Protein AF-A0A816CXW1-F1 (afdb_monomer)

Foldseek 3Di:
DDPPDDDPPDDDPDPCSPVVVVVVCVVVVHDDDDDPVNVVVSVVVVVVVVCVVCVLVCVVVPDVDNDDDDDDDPDPPPPPPDPDPVQLVVLVVVLVVLVVLLVDDDDPPPDSPSNVVSVVCNVVSVVSNVD

pLDDT: mean 76.38, std 14.74, range [33.47, 94.62]

Solvent-accessible surface area (backbone atoms only — not comparable to full-atom values): 8543 Å² total; per-residue (Å²): 136,84,77,78,74,85,63,83,85,76,83,64,91,53,100,53,41,66,63,50,48,54,52,50,23,62,76,67,75,45,90,80,86,80,52,74,63,56,56,51,51,52,52,52,53,54,47,53,50,50,48,64,78,40,44,80,82,52,31,71,82,79,37,92,67,83,71,78,84,83,79,82,81,83,72,75,75,90,61,78,83,55,102,54,67,48,66,52,52,50,49,54,52,49,49,57,56,51,58,54,46,56,76,56,75,84,64,96,65,91,71,67,69,60,35,64,53,44,69,65,48,52,64,57,52,52,55,66,67,74,109

InterPro domains:
  IPR025533 Protein of unknown function DUF4419 [PF14388] (16-76)
  IPR025533 Protein of unknown function DUF4419 [PTHR31252] (13-82)

Sequence (131 aa):
MYTVTNGPCTRLNSTNAVLKAFLLAYNNHQDLVLSPDDMWFIVCLQYAKYVNDHAEQLRSLFVEHSEGKKVLCVMEPAFLSDENDCTLDDWKQLRIKTGKLKTYCIGDNGKDDFGAYIDGILPIFDQFIET

Radius of gyration: 30.8 Å; Cα contacts (8 Å, |Δi|>4): 43; chains: 1; bounding box: 64×54×72 Å

Secondary structure (DSSP, 8-state):
-------------STTHHHHHHHHHHHTT------HHHHHHHHHHHHHHHHHHTTTTSHHHH-S--SS---------S-SSSSS-HHHHHHHHHHHHHHHHTT---SSS---HHHHHHHHHHHHHHHHHH-

Organism: NCBI:txid392033

Mean predicted aligned error: 17.31 Å

Structure (mmCIF, N/CA/C/O backbone):
data_AF-A0A816CXW1-F1
#
_entry.id   AF-A0A816CXW1-F1
#
loop_
_atom_site.group_PDB
_atom_site.id
_atom_site.type_symbol
_atom_site.label_atom_id
_atom_site.label_alt_id
_atom_site.label_comp_id
_atom_site.label_asym_id
_atom_site.label_entity_id
_atom_site.label_seq_id
_atom_site.pdbx_PDB_ins_code
_atom_site.Cartn_x
_atom_site.Cartn_y
_atom_site.Cartn_z
_atom_site.occupancy
_atom_site.B_iso_or_equiv
_atom_site.auth_seq_id
_atom_site.auth_comp_id
_atom_site.auth_asym_id
_atom_site.auth_atom_id
_atom_site.pdbx_PDB_model_num
ATOM 1 N N . MET A 1 1 ? 4.348 -11.902 -26.982 1.00 33.47 1 MET A N 1
ATOM 2 C CA . MET A 1 1 ? 5.128 -12.503 -25.881 1.00 33.47 1 MET A CA 1
ATOM 3 C C . MET A 1 1 ? 6.513 -11.880 -25.933 1.00 33.47 1 MET A C 1
ATOM 5 O O . MET A 1 1 ? 7.353 -12.342 -26.689 1.00 33.47 1 MET A O 1
ATOM 9 N N . TYR A 1 2 ? 6.708 -10.751 -25.253 1.00 35.62 2 TYR A N 1
ATOM 10 C CA . TYR A 1 2 ? 8.011 -10.084 -25.181 1.00 35.62 2 TYR A CA 1
ATOM 11 C C . TYR A 1 2 ? 8.767 -10.758 -24.040 1.00 35.62 2 TYR A C 1
ATOM 13 O O . TYR A 1 2 ? 8.439 -10.568 -22.872 1.00 35.62 2 TYR A O 1
ATOM 21 N N . THR A 1 3 ? 9.701 -11.640 -24.374 1.00 37.03 3 THR A N 1
ATOM 22 C CA . THR A 1 3 ? 10.591 -12.239 -23.383 1.00 37.03 3 THR A CA 1
ATOM 23 C C . THR A 1 3 ? 11.600 -11.173 -22.985 1.00 37.03 3 THR A C 1
ATOM 25 O O . THR A 1 3 ? 12.552 -10.926 -23.723 1.00 37.03 3 THR A O 1
ATOM 28 N N . VAL A 1 4 ? 11.374 -10.521 -21.844 1.00 53.94 4 VAL A N 1
ATOM 29 C CA . VAL A 1 4 ? 12.415 -9.738 -21.174 1.00 53.94 4 VAL A CA 1
ATOM 30 C C . VAL A 1 4 ? 13.545 -10.721 -20.889 1.00 53.94 4 VAL A C 1
ATOM 32 O O . VAL A 1 4 ? 13.413 -11.617 -20.057 1.00 53.94 4 VAL A O 1
ATOM 35 N N . THR A 1 5 ? 14.617 -10.645 -21.672 1.00 50.09 5 THR A N 1
ATOM 36 C CA . THR A 1 5 ? 15.807 -11.462 -21.460 1.00 50.09 5 THR A CA 1
ATOM 37 C C . THR A 1 5 ? 16.344 -11.119 -20.081 1.00 50.09 5 THR A C 1
ATOM 39 O O . THR A 1 5 ? 16.647 -9.958 -19.818 1.00 50.09 5 THR A O 1
ATOM 42 N N . ASN A 1 6 ? 16.394 -12.121 -19.203 1.00 52.97 6 ASN A N 1
ATOM 43 C CA . ASN A 1 6 ? 16.789 -12.019 -17.801 1.00 52.97 6 ASN A CA 1
ATOM 44 C C . ASN A 1 6 ? 18.198 -11.414 -17.646 1.00 52.97 6 ASN A C 1
ATOM 46 O O . ASN A 1 6 ? 19.186 -12.137 -17.524 1.00 52.97 6 ASN A O 1
ATOM 50 N N . GLY A 1 7 ? 18.293 -10.085 -17.640 1.00 62.03 7 GLY A N 1
ATOM 51 C CA . GLY A 1 7 ? 19.406 -9.379 -17.019 1.00 62.03 7 GLY A CA 1
ATOM 52 C C . GLY A 1 7 ? 19.350 -9.573 -15.498 1.00 62.03 7 GLY A C 1
ATOM 53 O O . GLY A 1 7 ? 18.287 -9.896 -14.957 1.00 62.03 7 GLY A O 1
ATOM 54 N N . PRO A 1 8 ? 20.470 -9.406 -14.776 1.00 64.69 8 PRO A N 1
ATOM 55 C CA . PRO A 1 8 ? 20.469 -9.517 -13.323 1.00 64.69 8 PRO A CA 1
ATOM 56 C C . PRO A 1 8 ? 19.449 -8.542 -12.721 1.00 64.69 8 PRO A C 1
ATOM 58 O O . PRO A 1 8 ? 19.543 -7.327 -12.913 1.00 64.69 8 PRO A O 1
ATOM 61 N N . CYS A 1 9 ? 18.469 -9.082 -11.987 1.00 62.41 9 CYS A N 1
ATOM 62 C CA . CYS A 1 9 ? 17.482 -8.290 -11.259 1.00 62.41 9 CYS A CA 1
ATOM 63 C C . CYS A 1 9 ? 18.218 -7.402 -10.250 1.00 62.41 9 CYS A C 1
ATOM 65 O O . CYS A 1 9 ? 18.716 -7.865 -9.221 1.00 62.41 9 CYS A O 1
ATOM 67 N N . THR A 1 10 ? 18.343 -6.119 -10.579 1.00 64.81 10 THR A N 1
ATOM 68 C CA . THR A 1 10 ? 19.107 -5.174 -9.770 1.00 64.81 10 THR A CA 1
ATOM 69 C C . THR A 1 10 ? 18.171 -4.556 -8.742 1.00 64.81 10 THR A C 1
ATOM 71 O O . THR A 1 10 ? 17.374 -3.673 -9.050 1.00 64.81 10 THR A O 1
ATOM 74 N N . ARG A 1 11 ? 18.252 -5.025 -7.493 1.00 66.31 11 ARG A N 1
ATOM 75 C CA . ARG A 1 11 ? 17.462 -4.474 -6.387 1.00 66.31 11 ARG A CA 1
ATOM 76 C C . ARG A 1 11 ? 17.997 -3.095 -5.999 1.00 66.31 11 ARG A C 1
ATOM 78 O O . ARG A 1 11 ? 19.040 -2.972 -5.357 1.00 66.31 11 ARG A O 1
ATOM 85 N N . LEU A 1 1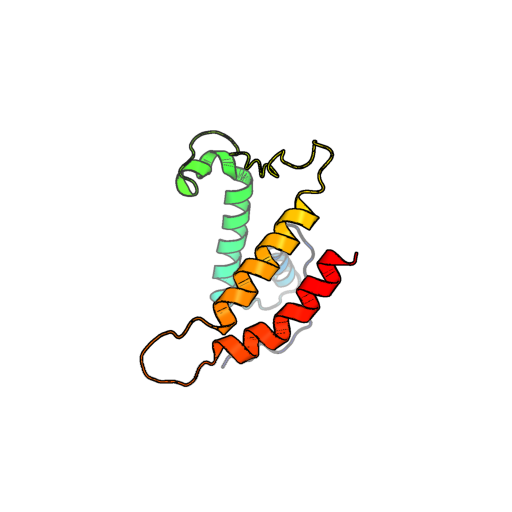2 ? 17.269 -2.045 -6.365 1.00 69.31 12 LEU A N 1
ATOM 86 C CA . LEU A 1 12 ? 17.636 -0.668 -6.046 1.00 69.31 12 LEU A CA 1
ATOM 87 C C . LEU A 1 12 ? 17.146 -0.295 -4.644 1.00 69.31 12 LEU A C 1
ATOM 89 O O . LEU A 1 12 ? 15.977 0.015 -4.440 1.00 69.31 12 LEU A O 1
ATOM 93 N N . ASN A 1 13 ? 18.054 -0.298 -3.667 1.00 64.19 13 ASN A N 1
ATOM 94 C CA . ASN A 1 13 ? 17.773 0.243 -2.338 1.00 64.19 13 ASN A CA 1
ATOM 95 C C . ASN A 1 13 ? 17.943 1.774 -2.368 1.00 64.19 13 ASN A C 1
ATOM 97 O O . ASN A 1 13 ? 19.050 2.294 -2.206 1.00 64.19 13 ASN A O 1
ATOM 101 N N . SER A 1 14 ? 16.879 2.502 -2.706 1.00 70.25 14 SER A N 1
ATOM 102 C CA . SER A 1 14 ? 16.860 3.971 -2.689 1.00 70.25 14 SER A CA 1
ATOM 103 C C . SER A 1 14 ? 15.472 4.511 -2.393 1.00 70.25 14 SER A C 1
ATOM 105 O O . SER A 1 14 ? 14.480 3.886 -2.757 1.00 70.25 14 SER A O 1
ATOM 107 N N . THR A 1 15 ? 15.420 5.725 -1.846 1.00 70.31 15 THR A N 1
ATOM 108 C CA . THR A 1 15 ? 14.184 6.463 -1.543 1.00 70.31 15 THR A CA 1
ATOM 109 C C . THR A 1 15 ? 13.237 6.600 -2.739 1.00 70.31 15 THR A C 1
ATOM 111 O O . THR A 1 15 ? 12.031 6.576 -2.536 1.00 70.31 15 THR A O 1
ATOM 114 N N . ASN A 1 16 ? 13.763 6.675 -3.970 1.00 81.44 16 ASN A N 1
ATOM 115 C CA . ASN A 1 16 ? 12.990 6.636 -5.215 1.00 81.44 16 ASN A CA 1
ATOM 116 C C . ASN A 1 16 ? 13.577 5.590 -6.179 1.00 81.44 16 ASN A C 1
ATOM 118 O O . ASN A 1 16 ? 14.343 5.925 -7.086 1.00 81.44 16 ASN A O 1
ATOM 122 N N . ALA A 1 17 ? 13.235 4.315 -5.965 1.00 80.56 17 ALA A N 1
ATOM 123 C CA . ALA A 1 17 ? 13.741 3.181 -6.752 1.00 80.56 17 ALA A CA 1
ATOM 124 C C . ALA A 1 17 ? 13.541 3.354 -8.269 1.00 80.56 17 ALA A C 1
ATOM 126 O O . ALA A 1 17 ? 14.429 3.030 -9.051 1.00 80.56 17 ALA A O 1
ATOM 127 N N . VAL A 1 18 ? 12.418 3.950 -8.670 1.00 84.25 18 VAL A N 1
ATOM 128 C CA . VAL A 1 18 ? 12.052 4.216 -10.068 1.00 84.25 18 VAL A CA 1
ATOM 129 C C . VAL A 1 18 ? 12.998 5.222 -10.724 1.00 84.25 18 VAL A C 1
ATOM 131 O O . VAL A 1 18 ? 13.577 4.944 -11.768 1.00 84.25 18 VAL A O 1
ATOM 134 N N . LEU A 1 19 ? 13.210 6.385 -10.095 1.00 87.44 19 LEU A N 1
ATOM 135 C CA . LEU A 1 19 ? 14.120 7.413 -10.614 1.00 87.44 19 LEU A CA 1
ATOM 136 C C . LEU A 1 19 ? 15.550 6.885 -10.723 1.00 87.44 19 LEU A C 1
ATOM 138 O O . LEU A 1 19 ? 16.255 7.178 -11.686 1.00 87.44 19 LEU A O 1
ATOM 142 N N . LYS A 1 20 ? 15.970 6.067 -9.755 1.00 86.62 20 LYS A N 1
ATOM 143 C CA . LYS A 1 20 ? 17.280 5.421 -9.794 1.00 86.62 20 LYS A CA 1
ATOM 144 C C . LYS A 1 20 ? 17.380 4.394 -10.926 1.00 86.62 20 LYS A C 1
ATOM 146 O O . LYS A 1 20 ? 18.449 4.291 -11.517 1.00 86.62 20 LYS A O 1
ATOM 151 N N . ALA A 1 21 ? 16.299 3.684 -11.256 1.00 86.50 21 ALA A N 1
ATOM 152 C CA . ALA A 1 21 ? 16.258 2.774 -12.401 1.00 86.50 21 ALA A CA 1
ATOM 153 C C . ALA A 1 21 ? 16.422 3.533 -13.723 1.00 86.50 21 ALA A C 1
ATOM 155 O O . ALA A 1 21 ? 17.264 3.154 -14.532 1.00 86.50 21 ALA A O 1
ATOM 156 N N . PHE A 1 22 ? 15.708 4.652 -13.897 1.00 89.31 22 PHE A N 1
ATOM 157 C CA . PHE A 1 22 ? 15.879 5.534 -15.059 1.00 89.31 22 PHE A CA 1
ATOM 158 C C . PHE A 1 22 ? 17.308 6.068 -15.174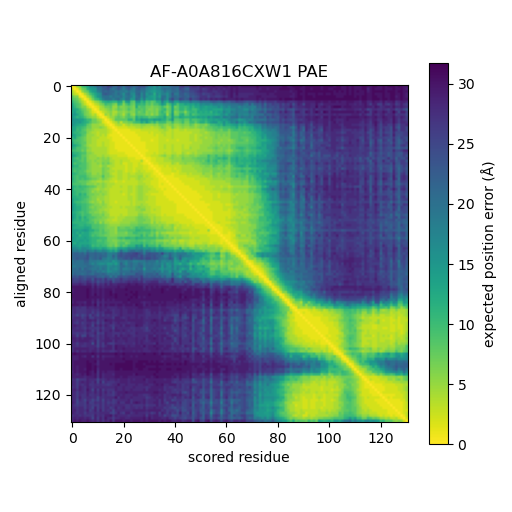 1.00 89.31 22 PHE A C 1
ATOM 160 O O . PHE A 1 22 ? 17.907 5.999 -16.243 1.00 89.31 22 PHE A O 1
ATOM 167 N N . LEU A 1 23 ? 17.873 6.568 -14.071 1.00 90.25 23 LEU A N 1
ATOM 168 C CA . LEU A 1 23 ? 19.232 7.110 -14.057 1.00 90.25 23 LEU A CA 1
ATOM 169 C C . LEU A 1 23 ? 20.279 6.035 -14.378 1.00 90.25 23 LEU A C 1
ATOM 171 O O . LEU A 1 23 ? 21.230 6.298 -15.108 1.00 90.25 23 LEU A O 1
ATOM 175 N N . LEU A 1 24 ? 20.106 4.824 -13.844 1.00 87.69 24 LEU A N 1
ATOM 176 C CA . LEU A 1 24 ? 20.996 3.697 -14.109 1.00 87.69 24 LEU A CA 1
ATOM 177 C C . LEU A 1 24 ? 20.917 3.256 -15.574 1.00 87.69 24 LEU A C 1
ATOM 179 O O . LEU A 1 24 ? 21.958 3.042 -16.193 1.00 87.69 24 LEU A O 1
ATOM 183 N N . ALA A 1 25 ? 19.704 3.158 -16.122 1.00 89.81 25 ALA A N 1
ATOM 184 C CA . ALA A 1 25 ? 19.493 2.812 -17.521 1.00 89.81 25 ALA A CA 1
ATOM 185 C C . ALA A 1 25 ? 20.111 3.866 -18.450 1.00 89.81 25 ALA A C 1
ATOM 187 O O . ALA A 1 25 ? 20.843 3.520 -19.374 1.00 89.81 25 ALA A O 1
ATOM 188 N N . TYR A 1 26 ? 19.916 5.150 -18.137 1.00 91.94 26 TYR A N 1
ATOM 189 C CA . TYR A 1 26 ? 20.509 6.259 -18.881 1.00 91.94 26 TYR A CA 1
ATOM 190 C C . TYR A 1 26 ? 22.045 6.232 -18.844 1.00 91.94 26 TYR A C 1
ATOM 192 O O . TYR A 1 26 ? 22.685 6.252 -19.892 1.00 91.94 26 TYR A O 1
ATOM 200 N N . ASN A 1 27 ? 22.645 6.135 -17.651 1.00 93.94 27 ASN A N 1
ATOM 201 C CA . ASN A 1 27 ? 24.103 6.179 -17.482 1.00 93.94 27 ASN A CA 1
ATOM 202 C C . ASN A 1 27 ? 24.823 4.972 -18.096 1.00 93.94 27 ASN A C 1
ATOM 204 O O . ASN A 1 27 ? 25.962 5.101 -18.534 1.00 93.94 27 ASN A O 1
ATOM 208 N N . ASN A 1 28 ? 24.179 3.804 -18.108 1.00 90.12 28 ASN A N 1
ATOM 209 C CA . ASN A 1 28 ? 24.759 2.578 -18.654 1.00 90.12 28 ASN A CA 1
ATOM 210 C C . ASN A 1 28 ? 24.294 2.282 -20.088 1.00 90.12 28 ASN A C 1
ATOM 212 O O . ASN A 1 28 ? 24.581 1.197 -20.590 1.00 90.12 28 ASN A O 1
ATOM 216 N N . HIS A 1 29 ? 23.570 3.212 -20.729 1.00 90.06 29 HIS A N 1
ATOM 217 C CA . HIS A 1 29 ? 22.976 3.039 -22.059 1.00 90.06 29 HIS A CA 1
ATOM 218 C C . HIS A 1 29 ? 22.172 1.730 -22.200 1.00 90.06 29 HIS A C 1
ATOM 220 O O . HIS A 1 29 ? 22.246 1.050 -23.221 1.00 90.06 29 HIS A O 1
ATOM 226 N N . GLN A 1 30 ? 21.439 1.355 -21.149 1.00 86.56 30 GLN A N 1
ATOM 227 C CA . GLN A 1 30 ? 20.607 0.153 -21.118 1.00 86.56 30 GLN A CA 1
ATOM 228 C C . GLN A 1 30 ? 19.175 0.468 -21.544 1.00 86.56 30 GLN A C 1
ATOM 230 O O . GLN A 1 30 ? 18.648 1.544 -21.254 1.00 86.56 30 GLN A O 1
ATOM 235 N N . ASP A 1 31 ? 18.524 -0.519 -22.151 1.00 85.06 31 ASP A N 1
ATOM 236 C CA . ASP A 1 31 ? 17.099 -0.450 -22.443 1.00 85.06 31 ASP A CA 1
ATOM 237 C C . ASP A 1 31 ? 16.283 -0.570 -21.153 1.00 85.06 31 ASP A C 1
ATOM 239 O O . ASP A 1 31 ? 16.485 -1.478 -20.341 1.00 85.06 31 ASP A O 1
ATOM 243 N N . LEU A 1 32 ? 15.327 0.342 -20.978 1.00 85.38 32 LEU A N 1
ATOM 244 C CA . LEU A 1 32 ? 14.365 0.296 -19.887 1.00 85.38 32 LEU A CA 1
ATOM 245 C C . LEU A 1 32 ? 13.000 -0.119 -20.431 1.00 85.38 32 LEU A C 1
ATOM 247 O O . LEU A 1 32 ? 12.384 0.602 -21.215 1.00 85.38 32 LEU A O 1
ATOM 251 N N . VAL A 1 33 ? 12.512 -1.267 -19.973 1.00 85.75 33 VAL A N 1
ATOM 252 C CA . VAL A 1 33 ? 11.177 -1.768 -20.303 1.00 85.75 33 VAL A CA 1
ATOM 253 C C . VAL A 1 33 ? 10.289 -1.593 -19.082 1.00 85.75 33 VAL A C 1
ATOM 255 O O . VAL A 1 33 ? 10.564 -2.168 -18.033 1.00 85.75 33 VAL A O 1
ATOM 258 N N . LEU A 1 34 ? 9.233 -0.795 -19.227 1.00 84.69 34 LEU A N 1
ATOM 259 C CA . LEU A 1 34 ? 8.207 -0.618 -18.205 1.00 84.69 34 LEU A CA 1
ATOM 260 C C . LEU A 1 34 ? 6.930 -1.297 -18.672 1.00 84.69 34 LEU A C 1
ATOM 262 O O . LEU A 1 34 ? 6.403 -0.977 -19.743 1.00 84.69 34 LEU A O 1
ATOM 266 N N . SER A 1 35 ? 6.425 -2.221 -17.865 1.00 87.81 35 SER A N 1
ATOM 267 C CA . SER A 1 35 ? 5.097 -2.768 -18.093 1.00 87.81 35 SER A CA 1
ATOM 268 C C . SER A 1 35 ? 4.045 -1.751 -17.642 1.00 87.81 35 SER A C 1
ATOM 270 O O . SER A 1 35 ? 4.285 -0.968 -16.719 1.00 87.81 35 SER A O 1
ATOM 272 N N . PRO A 1 36 ? 2.842 -1.760 -18.237 1.00 89.00 36 PRO A N 1
ATOM 273 C CA . PRO A 1 36 ? 1.737 -0.929 -17.758 1.00 89.00 36 PRO A CA 1
ATOM 274 C C . PRO A 1 36 ? 1.420 -1.139 -16.267 1.00 89.00 36 PRO A C 1
ATOM 276 O O . PRO A 1 36 ? 1.046 -0.195 -15.578 1.00 89.00 36 PRO A O 1
ATOM 279 N N . ASP A 1 37 ? 1.615 -2.360 -15.766 1.00 89.88 37 ASP A N 1
ATOM 280 C CA . ASP A 1 37 ? 1.458 -2.707 -14.352 1.00 89.88 37 ASP A CA 1
ATOM 281 C C . ASP A 1 37 ? 2.499 -2.014 -13.457 1.00 89.88 37 ASP A C 1
ATOM 283 O O . ASP A 1 37 ? 2.143 -1.444 -12.428 1.00 89.88 37 ASP A O 1
ATOM 287 N N . ASP A 1 38 ? 3.763 -1.941 -13.897 1.00 86.94 38 ASP A N 1
ATOM 288 C CA . ASP A 1 38 ? 4.815 -1.213 -13.178 1.00 86.94 38 ASP A CA 1
ATOM 289 C C . ASP A 1 38 ? 4.433 0.265 -13.024 1.00 86.94 38 ASP A C 1
ATOM 291 O O . ASP A 1 38 ? 4.557 0.839 -11.944 1.00 86.94 38 ASP A O 1
ATOM 295 N N . MET A 1 39 ? 3.892 0.882 -14.080 1.00 89.38 39 MET A N 1
ATOM 296 C CA . MET A 1 39 ? 3.405 2.265 -14.033 1.00 89.38 39 MET A CA 1
ATOM 297 C C . MET A 1 39 ? 2.262 2.442 -13.032 1.00 89.38 39 MET A C 1
ATOM 299 O O . MET A 1 39 ? 2.244 3.426 -12.287 1.00 89.38 39 MET A O 1
ATOM 303 N N . TRP A 1 40 ? 1.330 1.489 -12.982 1.00 92.62 40 TRP A N 1
ATOM 304 C CA . TRP A 1 40 ? 0.240 1.512 -12.011 1.00 92.62 40 TRP A CA 1
ATOM 305 C C . TRP A 1 40 ? 0.759 1.400 -10.574 1.00 92.62 40 TRP A C 1
ATOM 307 O O . TRP A 1 40 ? 0.398 2.216 -9.721 1.00 92.62 40 TRP A O 1
ATOM 317 N N . PHE A 1 41 ? 1.689 0.479 -10.318 1.00 90.19 41 PHE A N 1
ATOM 318 C CA . PHE A 1 41 ? 2.326 0.338 -9.009 1.00 90.19 41 PHE A CA 1
ATOM 319 C C . PHE A 1 41 ? 3.052 1.607 -8.564 1.00 90.19 41 PHE A C 1
ATOM 321 O O . PHE A 1 41 ? 2.963 1.979 -7.393 1.00 90.19 41 PHE A O 1
ATOM 328 N N . ILE A 1 42 ? 3.732 2.303 -9.478 1.00 89.12 42 ILE A N 1
ATOM 329 C CA . ILE A 1 42 ? 4.418 3.567 -9.174 1.00 89.12 42 ILE A CA 1
ATOM 330 C C . ILE A 1 42 ? 3.419 4.623 -8.691 1.00 89.12 42 ILE A C 1
ATOM 332 O O . ILE A 1 42 ? 3.661 5.282 -7.675 1.00 89.12 42 ILE A O 1
ATOM 336 N N . VAL A 1 43 ? 2.287 4.759 -9.387 1.00 92.75 43 VAL A N 1
ATOM 337 C CA . VAL A 1 43 ? 1.222 5.696 -9.004 1.00 92.75 43 VAL A CA 1
ATOM 338 C C . VAL A 1 43 ? 0.649 5.323 -7.639 1.00 92.75 43 VAL A C 1
ATOM 340 O O . VAL A 1 43 ? 0.564 6.186 -6.766 1.00 92.75 43 VAL A O 1
ATOM 343 N N . CYS A 1 44 ? 0.321 4.049 -7.414 1.00 94.00 44 CYS A N 1
ATOM 344 C CA . CYS A 1 44 ? -0.205 3.579 -6.132 1.00 94.00 44 CYS A CA 1
ATOM 345 C C . CYS A 1 44 ? 0.775 3.808 -4.976 1.00 94.00 44 CYS A C 1
ATOM 347 O O . CYS A 1 44 ? 0.363 4.263 -3.912 1.00 94.00 44 CYS A O 1
ATOM 349 N N . LEU A 1 45 ? 2.067 3.533 -5.177 1.00 90.12 45 LEU A N 1
ATOM 350 C CA . LEU A 1 45 ? 3.092 3.711 -4.151 1.00 90.12 45 LEU A CA 1
ATOM 351 C C . LEU A 1 45 ? 3.235 5.188 -3.763 1.00 90.12 45 LEU A C 1
ATOM 353 O O . LEU A 1 45 ? 3.244 5.526 -2.577 1.00 90.12 45 LEU A O 1
ATOM 357 N N . GLN A 1 46 ? 3.316 6.074 -4.759 1.00 90.38 46 GLN A N 1
ATOM 358 C CA . GLN A 1 46 ? 3.439 7.509 -4.519 1.00 90.38 46 GLN A CA 1
ATOM 359 C C . GLN A 1 46 ? 2.163 8.092 -3.900 1.00 90.38 46 GLN A C 1
ATOM 361 O O . GLN A 1 46 ? 2.246 8.935 -3.006 1.00 90.38 46 GLN A O 1
ATOM 366 N N . TYR A 1 47 ? 0.993 7.622 -4.334 1.00 93.19 47 TYR A N 1
ATOM 367 C CA . TYR A 1 47 ? -0.290 8.006 -3.757 1.00 93.19 47 TYR A CA 1
ATOM 368 C C . TYR A 1 47 ? -0.415 7.555 -2.298 1.00 93.19 47 TYR A C 1
ATOM 370 O O . TYR A 1 47 ? -0.742 8.369 -1.441 1.00 93.19 47 TYR A O 1
ATOM 378 N N . ALA A 1 48 ? -0.087 6.299 -1.984 1.00 92.94 48 ALA A N 1
ATOM 379 C CA . ALA A 1 48 ? -0.127 5.781 -0.617 1.00 92.94 48 ALA A CA 1
ATOM 380 C C . ALA A 1 48 ? 0.792 6.576 0.318 1.00 92.94 48 ALA A C 1
ATOM 382 O O . ALA A 1 48 ? 0.388 6.948 1.420 1.00 92.94 48 ALA A O 1
ATOM 383 N N . LYS A 1 49 ? 2.005 6.901 -0.148 1.00 91.62 49 LYS A N 1
ATOM 384 C CA . LYS A 1 49 ? 2.917 7.780 0.586 1.00 91.62 49 LYS A CA 1
ATOM 385 C C . LYS A 1 49 ? 2.297 9.157 0.825 1.00 91.62 49 LYS A C 1
ATOM 387 O O . LYS A 1 49 ? 2.304 9.634 1.953 1.00 91.62 49 LYS A O 1
ATOM 392 N N . TYR A 1 50 ? 1.729 9.769 -0.212 1.00 94.19 50 TYR A N 1
ATOM 393 C CA . TYR A 1 50 ? 1.086 11.076 -0.101 1.00 94.19 50 TYR A CA 1
ATOM 394 C C . TYR A 1 50 ? -0.069 11.071 0.908 1.00 94.19 50 TYR A C 1
ATOM 396 O O . TYR A 1 50 ? -0.145 11.971 1.744 1.00 94.19 50 TYR A O 1
ATOM 404 N N . VAL A 1 51 ? -0.923 10.043 0.867 1.00 94.62 51 VAL A N 1
ATOM 405 C CA . VAL A 1 51 ? -2.030 9.863 1.817 1.00 94.62 51 VAL A CA 1
ATOM 406 C C . VAL A 1 51 ? -1.513 9.725 3.243 1.00 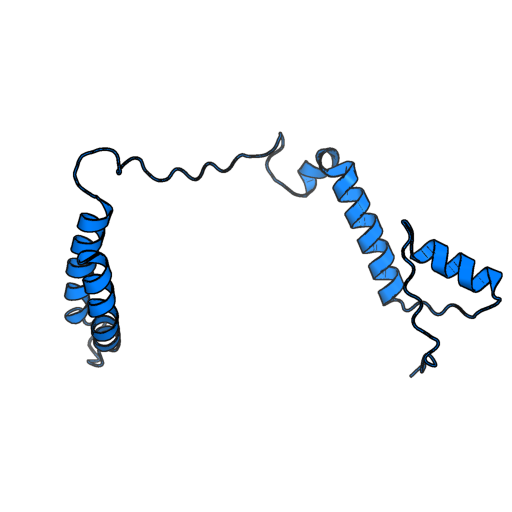94.62 51 VAL A C 1
ATOM 408 O O . VAL A 1 51 ? -2.065 10.341 4.148 1.00 94.62 51 VAL A O 1
ATOM 411 N N . ASN A 1 52 ? -0.440 8.962 3.447 1.00 91.94 52 ASN A N 1
ATOM 412 C CA . ASN A 1 52 ? 0.158 8.790 4.765 1.00 91.94 52 ASN A CA 1
ATOM 413 C C . ASN A 1 52 ? 0.774 10.096 5.303 1.00 91.94 52 ASN A C 1
ATOM 415 O O . ASN A 1 52 ? 0.589 10.422 6.473 1.00 91.94 52 ASN A O 1
ATOM 419 N N . ASP A 1 53 ? 1.445 10.870 4.447 1.00 93.88 53 ASP A N 1
ATOM 420 C CA . ASP A 1 53 ? 2.052 12.155 4.817 1.00 93.88 53 ASP A CA 1
ATOM 421 C C . ASP A 1 53 ? 0.991 13.248 5.087 1.00 93.88 53 ASP A C 1
ATOM 423 O O . ASP A 1 53 ? 1.220 14.150 5.892 1.00 93.88 53 ASP A O 1
ATOM 427 N N . HIS A 1 54 ? -0.191 13.157 4.459 1.00 92.81 54 HIS A N 1
ATOM 428 C CA . HIS A 1 54 ? -1.306 14.114 4.588 1.00 92.81 54 HIS A CA 1
ATOM 429 C C . HIS A 1 54 ? -2.538 13.500 5.270 1.00 92.81 54 HIS A C 1
ATOM 431 O O . HIS A 1 54 ? -3.674 13.912 5.011 1.00 92.81 54 HIS A O 1
ATOM 437 N N . ALA A 1 55 ? -2.323 12.522 6.154 1.00 89.75 55 ALA A N 1
ATOM 438 C CA . ALA A 1 55 ? -3.393 11.705 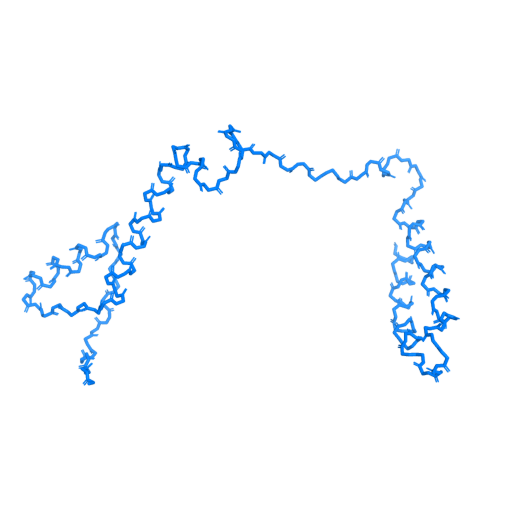6.725 1.00 89.75 55 ALA A CA 1
ATOM 439 C C . ALA A 1 55 ? -4.485 12.530 7.426 1.00 89.75 55 ALA A C 1
ATOM 441 O O . ALA A 1 55 ? -5.661 12.189 7.329 1.00 89.75 55 ALA A O 1
ATOM 442 N N . GLU A 1 56 ? -4.120 13.634 8.085 1.00 86.12 56 GLU A N 1
ATOM 443 C CA . GLU A 1 56 ? -5.084 14.478 8.803 1.00 86.12 56 GLU A CA 1
ATOM 444 C C . GLU A 1 56 ? -5.938 15.335 7.859 1.00 86.12 56 GLU A C 1
ATOM 446 O O . GLU A 1 56 ? -7.129 15.520 8.090 1.00 86.12 56 GLU A O 1
ATOM 451 N N . GLN A 1 57 ? -5.362 15.808 6.751 1.00 88.81 57 GLN A N 1
ATOM 452 C CA . GLN A 1 57 ? -6.073 16.638 5.771 1.00 88.81 57 GLN A CA 1
ATOM 453 C C . GLN A 1 57 ? -7.067 15.815 4.948 1.00 88.81 57 GLN A C 1
ATOM 455 O O . GLN A 1 57 ? -8.139 16.297 4.593 1.00 88.81 57 GLN A O 1
ATOM 460 N N . LEU A 1 58 ? -6.711 14.563 4.647 1.00 89.31 58 LEU A N 1
ATOM 461 C CA . LEU A 1 58 ? -7.521 13.653 3.832 1.00 89.31 58 LEU A CA 1
ATOM 462 C C . LEU A 1 58 ? -8.467 12.783 4.668 1.00 89.31 58 LEU A C 1
ATOM 464 O O . LEU A 1 58 ? -9.200 11.959 4.128 1.00 89.31 58 LEU A O 1
ATOM 468 N N . ARG A 1 59 ? -8.463 12.955 5.988 1.00 85.38 59 ARG A N 1
ATOM 469 C CA . ARG A 1 59 ? -9.149 12.088 6.947 1.00 85.38 59 ARG A CA 1
ATOM 470 C C . ARG A 1 59 ? -10.646 11.971 6.714 1.00 85.38 59 ARG A C 1
ATOM 472 O O . ARG A 1 59 ? -11.187 10.871 6.774 1.00 85.38 59 ARG A O 1
ATOM 479 N N . SER A 1 60 ? -11.280 13.093 6.393 1.00 86.88 60 SER A N 1
ATOM 480 C CA . SER A 1 60 ? -12.712 13.191 6.103 1.00 86.88 60 SER A CA 1
ATOM 481 C C . SER A 1 60 ? -13.150 12.369 4.889 1.00 86.88 60 SER A C 1
ATOM 483 O O . SER A 1 60 ? -14.327 12.046 4.775 1.00 86.88 60 SER A O 1
ATOM 485 N N . LEU A 1 61 ? -12.223 12.012 3.992 1.00 88.00 61 LEU A N 1
ATOM 486 C CA . LEU A 1 61 ? -12.508 11.168 2.829 1.00 88.00 61 LEU A CA 1
ATOM 487 C C . LEU A 1 61 ? -12.529 9.676 3.179 1.00 88.00 61 LEU A C 1
ATOM 489 O O . LEU A 1 61 ? -13.153 8.895 2.466 1.00 88.00 61 LEU A O 1
ATOM 493 N N . PHE A 1 62 ? -11.828 9.276 4.243 1.00 85.44 62 PHE A N 1
ATOM 494 C CA . PHE A 1 62 ? -11.627 7.870 4.597 1.00 85.44 62 PHE A CA 1
ATOM 495 C C . PHE A 1 62 ? -12.389 7.445 5.851 1.00 85.44 62 PHE A C 1
ATOM 497 O O . PHE A 1 62 ? -12.690 6.261 5.995 1.00 85.44 62 PHE A O 1
ATOM 504 N N . VAL A 1 63 ? -12.682 8.371 6.770 1.00 84.69 63 VAL A N 1
ATOM 505 C CA . VAL A 1 63 ? -13.358 8.050 8.029 1.00 84.69 63 VAL A CA 1
ATOM 506 C C . VAL A 1 63 ? -14.421 9.086 8.372 1.00 84.69 63 VAL A C 1
ATOM 508 O O . VAL A 1 63 ? -14.197 10.285 8.246 1.00 84.69 63 VAL A O 1
ATOM 511 N N . GLU A 1 64 ? -15.569 8.617 8.865 1.00 81.69 64 GLU A N 1
ATOM 512 C CA . GLU A 1 64 ? -16.706 9.470 9.242 1.00 81.69 64 GLU A CA 1
ATOM 513 C C . GLU A 1 64 ? -16.417 10.368 10.453 1.00 81.69 64 GLU A C 1
ATOM 515 O O . GLU A 1 64 ? -17.034 11.418 10.613 1.00 81.69 64 GLU A O 1
ATOM 520 N N . HIS A 1 65 ? -15.482 9.975 11.326 1.00 79.75 65 HIS A N 1
ATOM 521 C CA . HIS A 1 65 ? -15.122 10.791 12.479 1.00 79.75 65 HIS A CA 1
ATOM 522 C C . HIS A 1 65 ? -14.191 11.945 12.068 1.00 79.75 65 HIS A C 1
ATOM 524 O O . HIS A 1 65 ? -13.052 11.750 11.633 1.00 79.75 65 HIS A O 1
ATOM 530 N N . SER A 1 66 ? -14.684 13.166 12.237 1.00 65.94 66 SER A N 1
ATOM 531 C CA . SER A 1 66 ? -14.045 14.392 11.758 1.00 65.94 66 SER A CA 1
ATOM 532 C C . SER A 1 66 ? -12.834 14.833 12.585 1.00 65.94 66 SER A C 1
ATOM 534 O O . SER A 1 66 ? -11.928 15.442 12.030 1.00 65.94 66 SER A O 1
ATOM 536 N N . GLU A 1 67 ? -12.760 14.492 13.874 1.00 73.69 67 GLU A N 1
ATOM 537 C CA . GLU A 1 67 ? -11.700 14.978 14.770 1.00 73.69 67 GLU A CA 1
ATOM 538 C C . GLU A 1 67 ? -10.959 13.833 15.465 1.00 73.69 67 GLU A C 1
ATOM 540 O O . GLU A 1 67 ? -11.564 13.019 16.162 1.00 73.69 67 GLU A O 1
ATOM 545 N N . GLY A 1 68 ? -9.632 13.783 15.298 1.00 71.75 68 GLY A N 1
ATOM 546 C CA . GLY A 1 68 ? -8.728 12.990 16.138 1.00 71.75 68 GLY A CA 1
ATOM 547 C C . GLY A 1 68 ? -8.927 11.466 16.122 1.00 71.75 68 GLY A C 1
ATOM 548 O O . GLY A 1 68 ? -9.834 10.892 15.518 1.00 71.75 68 GLY A O 1
ATOM 549 N N . LYS A 1 69 ? -8.021 10.726 16.758 1.00 71.25 69 LYS A N 1
ATOM 550 C CA . LYS A 1 69 ? -8.095 9.257 16.795 1.00 71.25 69 LYS A CA 1
ATOM 551 C C . LYS A 1 69 ? -9.180 8.806 17.778 1.00 71.25 69 LYS A C 1
ATOM 553 O O . LYS A 1 69 ? -9.062 9.067 18.971 1.00 71.25 69 LYS A O 1
ATOM 558 N N . LYS A 1 70 ? -10.206 8.087 17.304 1.00 72.00 70 LYS A N 1
ATOM 559 C CA . LYS A 1 70 ? -11.185 7.454 18.197 1.00 72.00 70 LYS A CA 1
ATOM 560 C C . LYS A 1 70 ? -10.496 6.307 18.937 1.00 72.00 70 LYS A C 1
ATOM 562 O O . LYS A 1 70 ? -10.081 5.324 18.325 1.00 72.00 70 LYS A O 1
ATOM 567 N N . VAL A 1 71 ? -10.322 6.464 20.245 1.00 71.31 71 VAL A N 1
ATOM 568 C CA . VAL A 1 71 ? -9.736 5.431 21.103 1.00 71.31 71 VAL A CA 1
ATOM 569 C C . VAL A 1 71 ? -10.798 4.364 21.345 1.00 71.31 71 VAL A C 1
ATOM 571 O O . VAL A 1 71 ? -11.873 4.654 21.864 1.00 71.31 71 VAL A O 1
ATOM 574 N N . LEU A 1 72 ? -10.508 3.131 20.936 1.00 73.94 72 LEU A N 1
ATOM 575 C CA . LEU A 1 72 ? -11.308 1.969 21.304 1.00 73.94 72 LEU A CA 1
ATOM 576 C C . LEU A 1 72 ? -10.805 1.478 22.662 1.00 73.94 72 LEU A C 1
ATOM 578 O O . LEU A 1 72 ? -9.734 0.881 22.746 1.00 73.94 72 LEU A O 1
ATOM 582 N N . CYS A 1 73 ? -11.561 1.756 23.722 1.00 64.00 73 CYS A N 1
ATOM 583 C CA . CYS A 1 73 ? -11.339 1.123 25.016 1.00 64.00 73 CYS A CA 1
ATOM 584 C C . CYS A 1 73 ? -12.054 -0.226 25.024 1.00 64.00 73 CYS A C 1
ATOM 586 O O . CYS A 1 73 ? -13.282 -0.283 25.069 1.00 64.00 73 CYS A O 1
ATOM 588 N N . VAL A 1 74 ? -11.277 -1.305 24.986 1.00 75.44 74 VAL A N 1
ATOM 589 C CA . VAL A 1 74 ? -11.773 -2.635 25.332 1.00 75.44 74 VAL A CA 1
ATOM 590 C C . VAL A 1 74 ? -11.736 -2.707 26.853 1.00 75.44 74 VAL A C 1
ATOM 592 O O . VAL A 1 74 ? -10.668 -2.867 27.436 1.00 75.44 74 VAL A O 1
ATOM 595 N N . MET A 1 75 ? -12.879 -2.479 27.501 1.00 58.00 75 MET A N 1
ATOM 596 C CA . MET A 1 75 ? -13.003 -2.763 28.927 1.00 58.00 75 MET A CA 1
ATOM 597 C C . MET A 1 75 ? -13.275 -4.251 29.080 1.00 58.00 75 MET A C 1
ATOM 599 O O . MET A 1 75 ? -14.314 -4.743 28.641 1.00 58.00 75 MET A O 1
ATOM 603 N N . GLU A 1 76 ? -12.335 -4.952 29.700 1.00 61.06 76 GLU A N 1
ATOM 604 C CA . GLU A 1 76 ? -12.645 -6.214 30.353 1.00 61.06 76 GLU A CA 1
ATOM 605 C C . GLU A 1 76 ? -13.617 -5.867 31.494 1.00 61.06 76 GLU A C 1
ATOM 607 O O . GLU A 1 76 ? -13.320 -4.962 32.283 1.00 61.06 76 GLU A O 1
ATOM 612 N N . PRO A 1 77 ? -14.834 -6.435 31.527 1.00 49.56 77 PRO A N 1
ATOM 613 C CA . PRO A 1 77 ? -15.804 -6.069 32.545 1.00 49.56 77 PRO A CA 1
ATOM 614 C C . PRO A 1 77 ? -15.195 -6.341 33.920 1.00 49.56 77 PRO A C 1
ATOM 616 O O . PRO A 1 77 ? -14.693 -7.431 34.182 1.00 49.56 77 PRO A O 1
ATOM 619 N N . ALA A 1 78 ? -15.243 -5.334 34.793 1.00 52.09 78 ALA A N 1
ATOM 620 C CA . ALA A 1 78 ? -14.838 -5.408 36.192 1.00 52.09 78 ALA A CA 1
ATOM 621 C C . ALA A 1 78 ? -15.797 -6.312 36.990 1.00 52.09 78 ALA A C 1
ATOM 623 O O . ALA A 1 78 ? -16.541 -5.854 37.852 1.00 52.09 78 ALA A O 1
ATOM 624 N N . PHE A 1 79 ? -15.803 -7.599 36.656 1.00 48.12 79 PHE A N 1
ATOM 625 C CA . PHE A 1 79 ? -16.423 -8.676 37.420 1.00 48.12 79 PHE A CA 1
ATOM 626 C C . PHE A 1 79 ? -15.357 -9.545 38.125 1.00 48.12 79 PHE A C 1
ATOM 628 O O . PHE A 1 79 ? -15.688 -10.523 38.777 1.00 48.12 79 PHE A O 1
ATOM 635 N N . LEU A 1 80 ? -14.077 -9.150 38.051 1.00 49.28 80 LEU A N 1
ATOM 636 C CA . LEU A 1 80 ? -12.924 -9.838 38.651 1.00 49.28 80 LEU A CA 1
ATOM 637 C C . LEU A 1 80 ? -12.307 -9.074 39.838 1.00 49.28 80 LEU A C 1
ATOM 639 O O . LEU A 1 80 ? -11.090 -9.046 40.006 1.00 49.28 80 LEU A O 1
ATOM 643 N N . SER A 1 81 ? -13.122 -8.415 40.662 1.00 47.88 81 SER A N 1
ATOM 644 C CA . SER A 1 81 ? -12.641 -7.854 41.935 1.00 47.88 81 SER A CA 1
ATOM 645 C C . SER A 1 81 ? -13.594 -8.105 43.098 1.00 47.88 81 SER A C 1
ATOM 647 O O . SER A 1 81 ? -13.732 -7.251 43.967 1.00 47.88 81 SER A O 1
ATOM 649 N N . ASP A 1 82 ? -14.237 -9.266 43.111 1.00 47.28 82 ASP A N 1
ATOM 650 C CA . ASP A 1 82 ? -14.757 -9.850 44.340 1.00 47.28 82 ASP A CA 1
ATOM 651 C C . ASP A 1 82 ? -14.398 -11.335 44.352 1.00 47.28 82 ASP A C 1
ATOM 653 O O . ASP A 1 82 ? -14.269 -11.968 43.311 1.00 47.28 82 ASP A O 1
ATOM 657 N N . GLU A 1 83 ? -14.181 -11.850 45.553 1.00 53.69 83 GLU A N 1
ATOM 658 C CA . GLU A 1 83 ? -13.565 -13.121 45.962 1.00 53.69 83 GLU A CA 1
ATOM 659 C C . GLU A 1 83 ? -14.277 -14.412 45.476 1.00 53.69 83 GLU A C 1
ATOM 661 O O . GLU A 1 83 ? -14.112 -15.482 46.055 1.00 53.69 83 GLU A O 1
ATOM 666 N N . ASN A 1 84 ? -15.060 -14.332 44.399 1.00 59.03 84 ASN A N 1
ATOM 667 C CA . ASN A 1 84 ? -15.561 -15.457 43.624 1.00 59.03 84 ASN A CA 1
ATOM 668 C C . ASN A 1 84 ? -14.952 -15.374 42.229 1.00 59.03 84 ASN A C 1
ATOM 670 O O . ASN A 1 84 ? -15.287 -14.484 41.452 1.00 59.03 84 ASN A O 1
ATOM 674 N N . ASP A 1 85 ? -14.069 -16.319 41.922 1.00 56.66 85 ASP A N 1
ATOM 675 C CA . ASP A 1 85 ? -13.461 -16.477 40.608 1.00 56.66 85 ASP A CA 1
ATOM 676 C C . ASP A 1 85 ? -14.558 -16.652 39.547 1.00 56.66 85 ASP A C 1
ATOM 678 O O . ASP A 1 85 ? -15.116 -17.737 39.347 1.00 56.66 85 ASP A O 1
ATOM 682 N N . CYS A 1 86 ? -14.944 -15.541 38.920 1.00 59.69 86 CYS A N 1
ATOM 683 C CA . CYS A 1 86 ? -16.072 -15.515 38.006 1.00 59.69 86 CYS A CA 1
ATOM 684 C C . CYS A 1 86 ? -15.795 -16.315 36.740 1.00 59.69 86 CYS A C 1
ATOM 686 O O . CYS A 1 86 ? -16.736 -16.753 36.089 1.00 59.69 86 CYS A O 1
ATOM 688 N N . THR A 1 87 ? -14.518 -16.561 36.427 1.00 65.88 87 THR A N 1
ATOM 689 C CA . THR A 1 87 ? -14.139 -17.451 35.334 1.00 65.88 87 THR A CA 1
ATOM 690 C C . THR A 1 87 ? -14.590 -18.873 35.643 1.00 65.88 87 THR A C 1
ATOM 692 O O . THR A 1 87 ? -15.248 -19.501 34.818 1.00 65.88 87 THR A O 1
ATOM 695 N N . LEU A 1 88 ? -14.345 -19.357 36.862 1.00 74.25 88 LEU A N 1
ATOM 696 C CA . LEU A 1 88 ? -14.725 -20.700 37.283 1.00 74.25 88 LEU A CA 1
ATOM 697 C C . LEU A 1 88 ? -16.249 -20.870 37.376 1.00 74.25 88 LEU A C 1
ATOM 699 O O . LEU A 1 88 ? -16.770 -21.925 36.999 1.00 74.25 88 LEU A O 1
ATOM 703 N N . ASP A 1 89 ? -16.977 -19.859 37.864 1.00 78.06 89 ASP A N 1
ATOM 704 C CA . ASP A 1 89 ? -18.448 -19.892 37.859 1.00 78.06 89 ASP A CA 1
ATOM 705 C C . ASP A 1 89 ? -19.006 -19.855 36.430 1.00 78.06 89 ASP A C 1
ATOM 707 O O . ASP A 1 89 ? -19.858 -20.677 36.086 1.00 78.06 89 ASP A O 1
ATOM 711 N N . ASP A 1 90 ? -18.458 -19.010 35.553 1.00 79.50 90 ASP A N 1
ATOM 712 C CA . ASP A 1 90 ? -18.857 -18.947 34.146 1.00 79.50 90 ASP A CA 1
ATOM 713 C C . ASP A 1 90 ? -18.601 -20.273 33.421 1.00 79.50 90 ASP A C 1
ATOM 715 O O . ASP A 1 90 ? -19.484 -20.761 32.709 1.00 79.50 90 ASP A O 1
ATO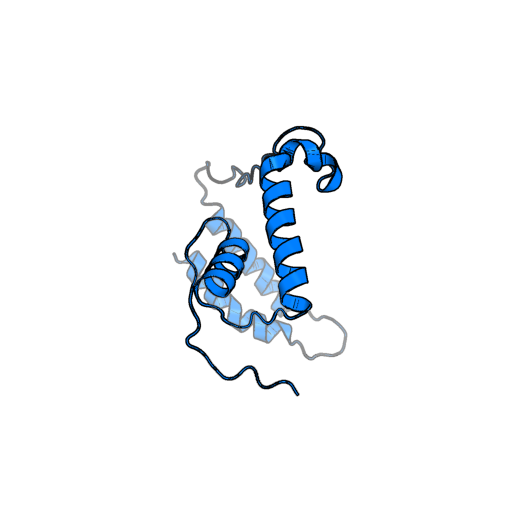M 719 N N . TRP A 1 91 ? -17.452 -20.919 33.649 1.00 82.62 91 TRP A N 1
ATOM 720 C CA . TRP A 1 91 ? -17.152 -22.243 33.095 1.00 82.62 91 TRP A CA 1
ATOM 721 C C . TRP A 1 91 ? -18.120 -23.316 33.612 1.00 82.62 91 TRP A C 1
ATOM 723 O O . TRP A 1 91 ? -18.625 -24.127 32.825 1.00 82.62 91 TRP A O 1
ATOM 733 N N . LYS A 1 92 ? -18.476 -23.291 34.905 1.00 84.19 92 LYS A N 1
ATOM 734 C CA . LYS A 1 92 ? -19.501 -24.184 35.481 1.00 84.19 92 LYS A CA 1
ATOM 735 C C . LYS A 1 92 ? -20.874 -23.946 34.850 1.00 84.19 92 LYS A C 1
ATOM 737 O O . LYS A 1 92 ? -21.554 -24.908 34.473 1.00 84.19 92 LYS A O 1
ATOM 742 N N . GLN A 1 93 ? -21.281 -22.688 34.680 1.00 84.31 93 GLN A N 1
ATOM 743 C CA . GLN A 1 93 ? -22.542 -22.331 34.026 1.00 84.31 93 GLN A CA 1
ATOM 744 C C . GLN A 1 93 ? -22.555 -22.757 32.555 1.00 84.31 93 GLN A C 1
ATOM 746 O O . GLN A 1 93 ? -23.561 -23.291 32.075 1.00 84.31 93 GLN A O 1
ATOM 751 N N . LEU A 1 94 ? -21.446 -22.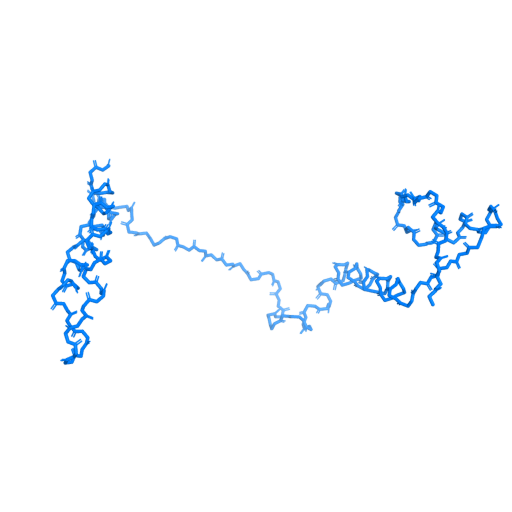564 31.839 1.00 85.44 94 LEU A N 1
ATOM 752 C CA . LEU A 1 94 ? -21.289 -22.954 30.441 1.00 85.44 94 LEU A CA 1
ATOM 753 C C . LEU A 1 94 ? -21.404 -24.472 30.278 1.00 85.44 94 LEU A C 1
ATOM 755 O O . LEU A 1 94 ? -22.145 -24.939 29.409 1.00 85.44 94 LEU A O 1
ATOM 759 N N . ARG A 1 95 ? -20.763 -25.248 31.159 1.00 87.69 95 ARG A N 1
ATOM 760 C CA . ARG A 1 95 ? -20.873 -26.713 31.192 1.00 87.69 95 ARG A CA 1
ATOM 761 C C . ARG A 1 95 ? -22.321 -27.166 31.377 1.00 87.69 95 ARG A C 1
ATOM 763 O O . ARG A 1 95 ? -22.814 -28.002 30.619 1.00 87.69 95 ARG A O 1
ATOM 770 N N . ILE A 1 96 ? -23.028 -26.584 32.349 1.00 85.62 96 ILE A N 1
ATOM 771 C CA . ILE A 1 96 ? -24.433 -26.915 32.638 1.00 85.62 96 ILE A CA 1
ATOM 772 C C . ILE A 1 96 ? -25.335 -26.567 31.446 1.00 85.62 96 ILE A C 1
ATOM 774 O O . ILE A 1 96 ? -26.191 -27.367 31.064 1.00 85.62 96 ILE A O 1
ATOM 778 N N . LYS A 1 97 ? -25.159 -25.385 30.844 1.00 85.81 97 LYS A N 1
ATOM 779 C CA . LYS A 1 97 ? -25.943 -24.948 29.677 1.00 85.81 97 LYS A CA 1
ATOM 780 C C . LYS A 1 97 ? -25.681 -25.833 28.461 1.00 85.81 97 LYS A C 1
ATOM 782 O O . LYS A 1 97 ? -26.631 -26.233 27.796 1.00 85.81 97 LYS A O 1
ATOM 787 N N . THR A 1 98 ? -24.424 -26.192 28.220 1.00 84.38 98 THR A N 1
ATOM 788 C CA . THR A 1 98 ? -24.025 -27.043 27.092 1.00 84.38 98 THR A CA 1
ATOM 789 C C . THR A 1 98 ? -24.542 -28.474 27.254 1.00 84.38 98 THR A C 1
ATOM 791 O O . THR A 1 98 ? -25.041 -29.056 26.295 1.00 84.38 98 THR A O 1
ATOM 794 N N . GLY A 1 99 ? -24.553 -29.017 28.477 1.00 82.44 99 GLY A N 1
ATOM 795 C CA . GLY A 1 99 ? -25.151 -30.327 28.759 1.00 82.44 99 GLY A CA 1
ATOM 796 C C . GLY A 1 99 ? -26.646 -30.407 28.418 1.00 82.44 99 GLY A C 1
ATOM 797 O O . GLY A 1 99 ? -27.115 -31.443 27.951 1.00 82.44 99 GLY A O 1
ATOM 798 N N . LYS A 1 100 ? -27.393 -29.301 28.557 1.00 82.38 100 LYS A N 1
ATOM 799 C CA . LYS A 1 100 ? -28.816 -29.227 28.163 1.00 82.38 100 LYS A CA 1
ATOM 800 C C . LYS A 1 100 ? -29.024 -29.287 26.646 1.00 82.38 100 LYS A C 1
ATOM 802 O O . LYS A 1 100 ? -30.108 -29.660 26.201 1.00 82.38 100 LYS A O 1
ATOM 807 N N . LEU A 1 101 ? -28.005 -28.948 25.854 1.00 79.44 101 LEU A N 1
ATOM 808 C CA . LEU A 1 101 ? -28.075 -29.013 24.392 1.00 79.44 101 LEU A CA 1
ATOM 809 C C . LEU A 1 101 ? -27.988 -30.447 23.870 1.00 79.44 101 LEU A C 1
ATOM 811 O O . LEU A 1 101 ? -28.483 -30.715 22.783 1.00 79.44 101 LEU A O 1
ATOM 815 N N . LYS A 1 102 ? -27.459 -31.389 24.666 1.00 76.12 102 LYS A N 1
ATOM 816 C CA . LYS A 1 102 ? -27.481 -32.817 24.321 1.00 76.12 102 LYS A CA 1
ATOM 817 C C . LYS A 1 102 ? -28.907 -33.349 24.171 1.00 76.12 102 LYS A C 1
ATOM 819 O O . LYS A 1 102 ? -29.167 -34.213 23.349 1.00 76.12 102 LYS A O 1
ATOM 824 N N . THR A 1 103 ? -29.830 -32.825 24.973 1.00 72.25 103 THR A N 1
ATOM 825 C CA . THR A 1 103 ? -31.248 -33.202 24.942 1.00 72.25 103 THR A CA 1
ATOM 826 C C . THR A 1 103 ? -32.088 -32.312 24.027 1.00 72.25 103 THR A C 1
ATOM 828 O O . THR A 1 103 ? -33.304 -32.477 23.961 1.00 72.25 103 THR A O 1
ATOM 831 N N . TYR A 1 104 ? -31.474 -31.326 23.369 1.00 70.25 104 TYR A N 1
ATOM 832 C CA . TYR A 1 104 ? -32.182 -30.370 22.531 1.00 70.25 104 TYR A CA 1
ATOM 833 C C . TYR A 1 104 ? -32.250 -30.879 21.089 1.00 70.25 104 TYR A C 1
ATOM 835 O O . TYR A 1 104 ? -31.265 -30.841 20.356 1.00 70.25 104 TYR A O 1
ATOM 843 N N . CYS A 1 105 ? -33.428 -31.345 20.676 1.00 63.78 105 CYS A N 1
ATOM 844 C CA . CYS A 1 105 ? -33.679 -31.765 19.301 1.00 63.78 105 CYS A CA 1
ATOM 845 C C . CYS A 1 105 ? -34.143 -30.567 18.460 1.00 63.78 105 CYS A C 1
ATOM 847 O O . CYS A 1 105 ? -35.203 -29.992 18.718 1.00 63.78 105 CYS A O 1
ATOM 849 N N . ILE A 1 106 ? -33.374 -30.202 17.432 1.00 56.41 106 ILE A N 1
ATOM 850 C CA . ILE A 1 106 ? -33.821 -29.274 16.385 1.00 56.41 106 ILE A CA 1
ATOM 851 C C . ILE A 1 106 ? -34.588 -30.084 15.330 1.00 56.41 106 ILE A C 1
ATOM 853 O O . ILE A 1 106 ? -33.998 -30.725 14.467 1.00 56.41 106 ILE A O 1
ATOM 857 N N . GLY A 1 107 ? -35.920 -30.041 15.414 1.00 57.19 107 GLY A N 1
ATOM 858 C CA . GLY A 1 107 ? -36.836 -30.600 14.412 1.00 57.19 107 GLY A CA 1
ATOM 859 C C . GLY A 1 107 ? -37.137 -32.101 14.539 1.00 57.19 107 GLY A C 1
ATOM 860 O O . GLY A 1 107 ? -36.389 -32.864 15.141 1.00 57.19 107 GLY A O 1
ATOM 861 N N . ASP A 1 108 ? -38.253 -32.522 13.931 1.00 54.22 108 ASP A N 1
ATOM 862 C CA . ASP A 1 108 ? -38.823 -33.885 14.003 1.00 54.22 108 ASP A CA 1
ATOM 863 C C . ASP A 1 108 ? -38.006 -34.971 13.273 1.00 54.22 108 ASP A C 1
ATOM 865 O O . ASP A 1 108 ? -38.362 -36.150 13.280 1.00 54.22 108 ASP A O 1
ATOM 869 N N . ASN A 1 109 ? -36.886 -34.607 12.649 1.00 54.72 109 ASN A N 1
ATOM 870 C CA . ASN A 1 109 ? -36.030 -35.543 11.930 1.00 54.72 109 ASN A CA 1
ATOM 871 C C . ASN A 1 109 ? -34.861 -35.937 12.833 1.00 54.72 109 ASN A C 1
ATOM 873 O O . ASN A 1 109 ? -33.796 -35.332 12.765 1.00 54.72 109 ASN A O 1
ATOM 877 N N . GLY A 1 110 ? -35.096 -36.939 13.686 1.00 55.59 110 GLY A N 1
ATOM 878 C CA . GLY A 1 110 ? -34.170 -37.471 14.694 1.00 55.59 110 GLY A CA 1
ATOM 879 C C . GLY A 1 110 ? -32.830 -37.984 14.155 1.00 55.59 110 GLY A C 1
ATOM 880 O O . GLY A 1 110 ? -32.595 -39.191 14.103 1.00 55.59 110 GLY A O 1
ATOM 881 N N . LYS A 1 111 ? -31.957 -37.053 13.765 1.00 57.09 111 LYS A N 1
ATOM 882 C CA . LYS A 1 111 ? -30.510 -37.217 13.614 1.00 57.09 111 LYS A CA 1
ATOM 883 C C . LYS A 1 111 ? -29.833 -35.985 14.207 1.00 57.09 111 LYS A C 1
ATOM 885 O O . LYS A 1 111 ? -29.669 -34.943 13.584 1.00 57.09 111 LYS A O 1
ATOM 890 N N . ASP A 1 112 ? -29.550 -36.128 15.482 1.00 60.59 112 ASP A N 1
ATOM 891 C CA . ASP A 1 112 ? -29.022 -35.180 16.443 1.00 60.59 112 ASP A CA 1
ATOM 892 C C . ASP A 1 112 ? -27.498 -35.032 16.302 1.00 60.59 112 ASP A C 1
ATOM 894 O O . ASP A 1 112 ? -26.716 -35.472 17.142 1.00 60.59 112 ASP A O 1
ATOM 898 N N . ASP A 1 113 ? -27.068 -34.349 15.237 1.00 60.62 113 ASP A N 1
ATOM 899 C CA . ASP A 1 113 ? -25.650 -34.051 14.963 1.00 60.62 113 ASP A CA 1
ATOM 900 C C . ASP A 1 113 ? -24.972 -33.249 16.095 1.00 60.62 113 ASP A C 1
ATOM 902 O O . ASP A 1 113 ? -23.762 -33.340 16.309 1.00 60.62 113 ASP A O 1
ATOM 906 N N . PHE A 1 114 ? -25.749 -32.479 16.865 1.00 69.50 114 PHE A N 1
ATOM 907 C CA . PHE A 1 114 ? -25.223 -31.652 17.952 1.00 69.50 114 PHE A CA 1
ATOM 908 C C . PHE A 1 114 ? -24.773 -32.481 19.164 1.00 69.50 114 PHE A C 1
ATOM 910 O O . PHE A 1 114 ? -23.818 -32.096 19.836 1.00 69.50 114 PHE A O 1
ATOM 917 N N . GLY A 1 115 ? -25.400 -33.634 19.431 1.00 75.06 115 GLY A N 1
ATOM 918 C CA . GLY A 1 115 ? -25.064 -34.483 20.579 1.00 75.06 115 GLY A CA 1
ATOM 919 C C . GLY A 1 115 ? -23.627 -35.010 20.523 1.00 75.06 115 GLY A C 1
ATOM 920 O O . GLY A 1 115 ? -22.910 -34.952 21.521 1.00 75.06 115 GLY A O 1
ATOM 921 N N . ALA A 1 116 ? -23.175 -35.419 19.335 1.00 78.81 116 ALA A N 1
ATOM 922 C CA . ALA A 1 116 ? -21.802 -35.872 19.106 1.00 78.81 116 ALA A CA 1
ATOM 923 C C . ALA A 1 116 ? -20.769 -34.747 19.303 1.00 78.81 116 ALA A C 1
ATOM 925 O O . ALA A 1 116 ? -19.681 -34.984 19.826 1.00 78.81 116 ALA A O 1
ATOM 926 N N . TYR A 1 117 ? -21.117 -33.511 18.927 1.00 81.19 117 TYR A N 1
ATOM 927 C CA . TYR A 1 117 ? -20.276 -32.338 19.170 1.00 81.19 117 TYR A CA 1
ATOM 928 C C . TYR A 1 117 ? -20.192 -31.998 20.665 1.00 81.19 117 TYR A C 1
ATOM 930 O O . TYR A 1 117 ? -19.105 -31.719 21.176 1.00 81.19 117 TYR A O 1
ATOM 938 N N . ILE A 1 118 ? -21.317 -32.088 21.387 1.00 84.19 118 ILE A N 1
ATOM 939 C CA . ILE A 1 118 ? -21.340 -31.890 22.841 1.00 84.19 118 ILE A CA 1
ATOM 940 C C . ILE A 1 118 ? -20.468 -32.934 23.552 1.00 84.19 118 ILE A C 1
ATOM 942 O O . ILE A 1 118 ? -19.701 -32.574 24.444 1.00 84.19 118 ILE A O 1
ATOM 946 N N .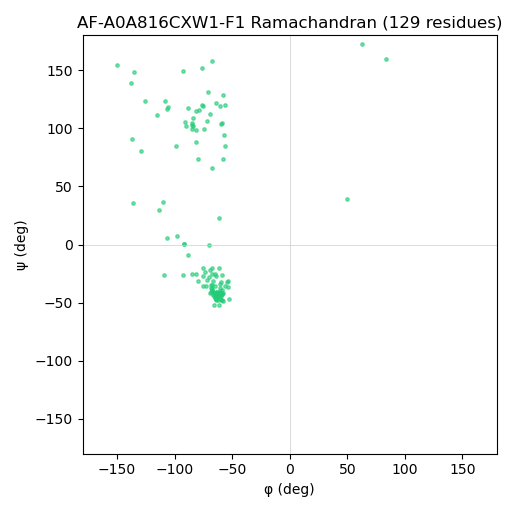 ASP A 1 119 ? -20.511 -34.196 23.126 1.00 85.06 119 ASP A N 1
ATOM 947 C CA . ASP A 1 119 ? -19.693 -35.259 23.725 1.00 85.06 119 ASP A CA 1
ATOM 948 C C . ASP A 1 119 ? -18.180 -35.030 23.539 1.00 85.06 119 ASP A C 1
ATOM 950 O O . ASP A 1 119 ? -17.390 -35.439 24.389 1.00 85.06 119 ASP A O 1
ATOM 954 N N . GLY A 1 120 ? -17.770 -34.316 22.484 1.00 86.00 120 GLY A N 1
ATOM 955 C CA . GLY A 1 120 ? -16.377 -33.914 22.276 1.00 86.00 120 GLY A CA 1
ATOM 956 C C . GLY A 1 120 ? -15.933 -32.696 23.096 1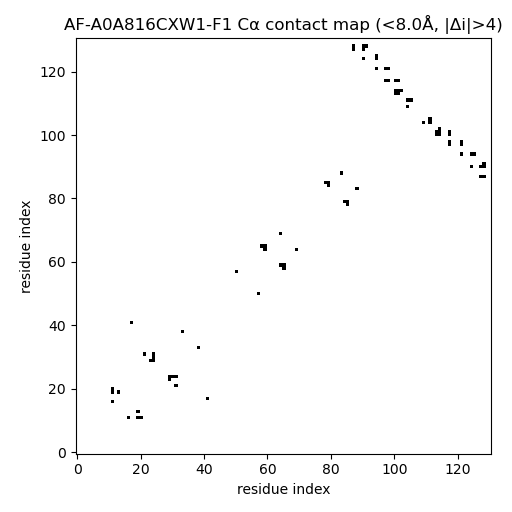.00 86.00 120 GLY A C 1
ATOM 957 O O . GLY A 1 120 ? -14.763 -32.610 23.465 1.00 86.00 120 GLY A O 1
ATOM 958 N N . ILE A 1 121 ? -16.837 -31.755 23.392 1.00 88.19 121 ILE A N 1
ATOM 959 C CA . ILE A 1 121 ? -16.481 -30.479 24.043 1.00 88.19 121 ILE A CA 1
ATOM 960 C C . ILE A 1 121 ? -16.587 -30.515 25.575 1.00 88.19 121 ILE A C 1
ATOM 962 O O . ILE A 1 121 ? -15.869 -29.786 26.254 1.00 88.19 121 ILE A O 1
ATOM 966 N N . LEU A 1 122 ? -17.439 -31.378 26.140 1.00 86.00 122 LEU A N 1
ATOM 967 C CA . LEU A 1 122 ? -17.573 -31.544 27.593 1.00 86.00 122 LEU A CA 1
ATOM 968 C C . LEU A 1 122 ? -16.245 -31.816 28.331 1.00 86.00 122 LEU A C 1
ATOM 970 O O . LEU A 1 122 ? -15.994 -31.113 29.310 1.00 86.00 122 LEU A O 1
ATOM 974 N N . PRO A 1 123 ? -15.363 -32.733 27.878 1.00 90.12 123 PRO A N 1
ATOM 975 C CA . PRO A 1 123 ? -14.087 -32.970 28.560 1.00 90.12 123 PRO A CA 1
ATOM 976 C C . PRO A 1 123 ? -13.140 -31.760 28.524 1.00 90.12 123 PRO A C 1
ATOM 978 O O . PRO A 1 123 ? -12.314 -31.600 29.416 1.00 90.12 123 PRO A O 1
ATOM 981 N N . ILE A 1 124 ? -13.273 -30.877 27.527 1.00 87.75 124 ILE A N 1
ATOM 982 C CA . ILE A 1 124 ? -12.498 -29.631 27.454 1.00 87.75 124 ILE A CA 1
ATOM 983 C C . ILE A 1 124 ? -12.952 -28.670 28.558 1.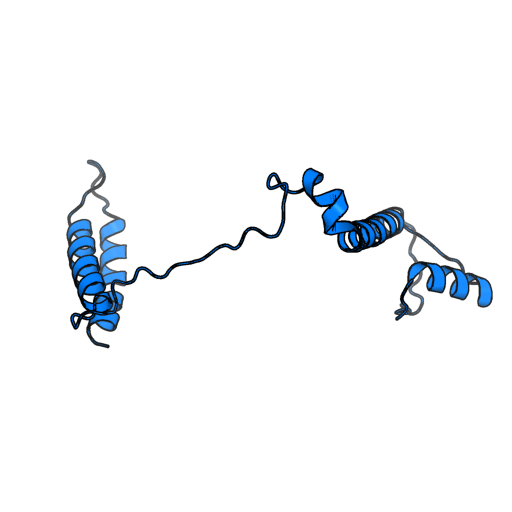00 87.75 124 ILE A C 1
ATOM 985 O O . ILE A 1 124 ? -12.124 -28.050 29.218 1.00 87.75 124 ILE A O 1
ATOM 989 N N . PHE A 1 125 ? -14.260 -28.560 28.799 1.00 87.00 125 PHE A N 1
ATOM 990 C CA . PHE A 1 125 ? -14.772 -27.736 29.896 1.00 87.00 125 PHE A CA 1
ATOM 991 C C . PHE A 1 125 ? -14.421 -28.305 31.269 1.00 87.00 125 PHE A C 1
ATOM 993 O O . PHE A 1 125 ? -14.132 -27.525 32.171 1.00 87.00 125 PHE A O 1
ATOM 1000 N N . ASP A 1 126 ? -14.393 -29.631 31.420 1.00 87.06 126 ASP A N 1
ATOM 1001 C CA . ASP A 1 126 ? -13.922 -30.269 32.654 1.00 87.06 126 ASP A CA 1
ATOM 1002 C C . ASP A 1 126 ? -12.456 -29.881 32.947 1.00 87.06 126 ASP A C 1
ATOM 1004 O O . ASP A 1 126 ? -12.148 -29.475 34.065 1.00 87.06 126 ASP A O 1
ATOM 1008 N N . GLN A 1 127 ? -11.585 -29.846 31.929 1.00 87.50 127 GLN A N 1
ATOM 1009 C CA . GLN A 1 127 ? -10.192 -29.397 32.073 1.00 87.50 127 GLN A CA 1
ATOM 1010 C C . GLN A 1 127 ? -10.070 -27.936 32.555 1.00 87.50 127 GLN A C 1
ATOM 1012 O O . GLN A 1 127 ? -9.212 -27.633 33.383 1.00 87.50 127 GLN A O 1
ATOM 1017 N N . PHE A 1 128 ? -10.918 -27.029 32.059 1.00 79.12 128 PHE A N 1
ATOM 1018 C CA . PHE A 1 128 ? -10.914 -25.619 32.480 1.00 79.12 128 PHE A CA 1
ATOM 1019 C C . PHE A 1 128 ? -11.487 -25.395 33.884 1.00 79.12 128 PHE A C 1
ATOM 1021 O O . PHE A 1 128 ? -11.166 -24.391 34.507 1.00 79.12 128 PHE A O 1
ATOM 1028 N N . ILE A 1 129 ? -12.327 -26.307 34.381 1.00 82.00 129 ILE A N 1
ATOM 1029 C CA . ILE A 1 129 ? -12.901 -26.237 35.735 1.00 82.00 129 ILE A CA 1
ATOM 1030 C C . ILE A 1 129 ? -11.949 -26.846 36.780 1.00 82.00 129 ILE A C 1
ATOM 1032 O O . ILE A 1 129 ? -12.030 -26.496 37.956 1.00 82.00 129 ILE A O 1
ATOM 1036 N N . GLU A 1 130 ? -11.073 -27.765 36.368 1.00 79.75 130 GLU A N 1
ATOM 1037 C CA . GLU A 1 130 ? -10.087 -28.433 37.231 1.00 79.75 130 GLU A CA 1
ATOM 1038 C C . GLU A 1 130 ? -8.739 -27.691 37.354 1.00 79.75 130 GLU A C 1
ATOM 1040 O O . GLU A 1 130 ? -7.915 -28.093 38.178 1.00 79.75 130 GLU A O 1
ATOM 1045 N N . THR A 1 131 ? -8.505 -26.646 36.547 1.00 60.78 131 THR A N 1
ATOM 1046 C CA . THR A 1 131 ? -7.282 -25.813 36.573 1.00 60.78 131 THR A CA 1
ATOM 1047 C C . THR A 1 131 ? -7.375 -24.726 37.637 1.00 60.78 131 THR A C 1
ATOM 1049 O O . THR A 1 131 ? -6.348 -24.494 38.317 1.00 60.78 131 THR A O 1
#